Protein AF-T1GEB6-F1 (afdb_monomer_lite)

Secondary structure (DSSP, 8-state):
--EEEEEE--SS---SHHHHHHTT-EEEE-BTT--TT-HHHHHH-HHHHHHHHHSPTTSEEES--HHHHHHHHHTT-TTEEEEEETTHHHHHHHHHTTSSS-SEEEEEEEETT--B------TT-HHHHHHHHHHHHHHHHHHHHHHHHHHHHHHS---

Organism: Megaselia scalaris (NCBI:txid36166)

Foldseek 3Di:
DKWWKKAFCPVDDQADLVSCQVLQAAEEAQFPPDDLPDPVNCVQQVLVNVSVVSHDPRSYDYNDDPVVLVVVVLVRDRSYIYTADPVVVVVLVVLQVPPPDRRMDIYPDISGGGPGPHPDPDPPCNPVVSVVVSVSVNVSSVVVVVVVVVVVVVPDPPD

Structure (mmCIF, N/CA/C/O backbone):
data_AF-T1GEB6-F1
#
_entry.id   AF-T1GEB6-F1
#
loop_
_atom_site.group_PDB
_atom_site.id
_atom_site.type_symbol
_atom_site.label_atom_id
_atom_site.label_alt_id
_atom_site.label_comp_id
_atom_site.label_asym_id
_atom_site.label_entity_id
_atom_site.label_seq_id
_atom_site.pdbx_PDB_ins_code
_atom_site.Cartn_x
_atom_site.Cartn_y
_atom_site.Cartn_z
_atom_site.occupancy
_atom_site.B_iso_or_equiv
_atom_site.auth_seq_id
_atom_site.auth_comp_id
_atom_site.auth_asym_id
_atom_site.auth_atom_id
_atom_site.pdbx_PDB_model_num
ATOM 1 N N . MET A 1 1 ? 7.967 -12.863 -6.860 1.00 59.41 1 MET A N 1
ATOM 2 C CA . MET A 1 1 ? 7.458 -12.086 -5.717 1.00 59.41 1 MET A CA 1
ATOM 3 C C . MET A 1 1 ? 6.609 -10.987 -6.306 1.00 59.41 1 MET A C 1
ATOM 5 O O . MET A 1 1 ? 7.117 -10.231 -7.129 1.00 59.41 1 MET A O 1
ATOM 9 N N . SER A 1 2 ? 5.323 -11.001 -5.992 1.00 68.12 2 SER A N 1
ATOM 10 C CA . SER A 1 2 ? 4.317 -10.153 -6.628 1.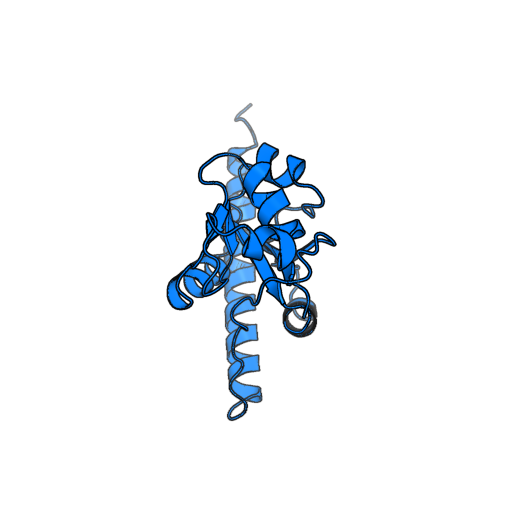00 68.12 2 SER A CA 1
ATOM 11 C C . SER A 1 2 ? 4.063 -8.925 -5.759 1.00 68.12 2 SER A C 1
ATOM 13 O O . SER A 1 2 ? 4.139 -9.005 -4.535 1.00 68.12 2 SER A O 1
ATOM 15 N N . SER A 1 3 ? 3.775 -7.778 -6.374 1.00 73.44 3 SER A N 1
ATOM 16 C CA . SER A 1 3 ? 3.487 -6.541 -5.640 1.00 73.44 3 SER A CA 1
ATOM 17 C C . SER A 1 3 ? 2.032 -6.126 -5.806 1.00 73.44 3 SER A C 1
ATOM 19 O O . SER A 1 3 ? 1.580 -5.895 -6.921 1.00 73.44 3 SER A O 1
ATOM 21 N N . TYR A 1 4 ? 1.316 -5.978 -4.699 1.00 77.56 4 TYR A N 1
ATOM 22 C CA . TYR A 1 4 ? -0.098 -5.632 -4.643 1.00 77.56 4 TYR A CA 1
ATOM 23 C C . TYR A 1 4 ? -0.306 -4.223 -4.101 1.00 77.56 4 TYR A C 1
ATOM 25 O O . TYR A 1 4 ? 0.420 -3.768 -3.215 1.00 77.56 4 TYR A O 1
ATOM 33 N N . LEU A 1 5 ? -1.319 -3.526 -4.607 1.00 82.75 5 LEU A N 1
ATOM 34 C CA . LEU A 1 5 ? -1.690 -2.215 -4.088 1.00 82.75 5 LEU A CA 1
ATOM 35 C C . LEU A 1 5 ? -2.352 -2.335 -2.711 1.00 82.75 5 LEU A C 1
ATOM 37 O O . LEU A 1 5 ? -3.382 -2.982 -2.551 1.00 82.75 5 LEU A O 1
ATOM 41 N N . SER A 1 6 ? -1.791 -1.632 -1.735 1.00 82.69 6 SER A N 1
ATOM 42 C CA . SER A 1 6 ? -2.369 -1.386 -0.421 1.00 82.69 6 SER A CA 1
ATOM 43 C C . SER A 1 6 ? -2.626 0.108 -0.229 1.00 82.69 6 SER A C 1
ATOM 45 O O . SER A 1 6 ? -1.850 0.950 -0.678 1.00 82.69 6 SER A O 1
ATOM 47 N N . SER A 1 7 ? -3.702 0.473 0.457 1.00 84.00 7 SER A N 1
ATOM 48 C CA . SER A 1 7 ? -3.997 1.866 0.811 1.00 84.00 7 SER A CA 1
ATOM 49 C C . SER A 1 7 ? -4.485 1.964 2.246 1.00 84.00 7 SER A C 1
ATOM 51 O O . SER A 1 7 ? -5.187 1.065 2.714 1.00 84.00 7 SER A O 1
ATOM 53 N N . ALA A 1 8 ? -4.162 3.063 2.932 1.00 82.31 8 ALA A N 1
ATOM 54 C CA . ALA A 1 8 ? -4.776 3.364 4.224 1.00 82.31 8 ALA A CA 1
ATOM 55 C C . ALA A 1 8 ? -6.295 3.498 4.038 1.00 82.31 8 ALA A C 1
ATOM 57 O O . ALA A 1 8 ? -6.717 4.156 3.092 1.00 82.31 8 ALA A O 1
ATOM 58 N N . ASN A 1 9 ? -7.083 2.851 4.898 1.00 75.00 9 ASN A N 1
ATOM 59 C CA . ASN A 1 9 ? -8.515 2.602 4.753 1.00 75.00 9 ASN A CA 1
ATOM 60 C C . ASN A 1 9 ? -9.257 3.854 4.247 1.00 75.00 9 ASN A C 1
ATOM 62 O O . ASN A 1 9 ? -9.252 4.910 4.874 1.00 75.00 9 ASN A O 1
ATOM 66 N N . ARG A 1 10 ? -9.867 3.729 3.064 1.00 75.31 10 ARG A N 1
ATOM 67 C CA . ARG A 1 10 ? -10.599 4.804 2.371 1.00 75.31 10 ARG A CA 1
ATOM 68 C C . ARG A 1 10 ? -12.115 4.586 2.399 1.00 75.31 10 ARG A C 1
ATOM 70 O O . ARG A 1 10 ? -12.845 5.291 1.714 1.00 75.31 10 ARG A O 1
ATOM 77 N N . GLY A 1 11 ? -12.584 3.573 3.129 1.00 74.19 11 GLY A N 1
ATOM 78 C CA . GLY A 1 11 ? -13.958 3.072 3.064 1.00 74.19 11 GLY A CA 1
ATOM 79 C C . GLY A 1 11 ? -14.239 2.158 1.864 1.00 74.19 11 GLY A C 1
ATOM 80 O O . GLY A 1 11 ? -15.322 1.589 1.787 1.00 74.19 11 GLY A O 1
ATOM 81 N N . ARG A 1 12 ? -13.278 1.982 0.944 1.00 80.44 12 ARG A N 1
ATOM 82 C CA . ARG A 1 12 ? -13.353 1.034 -0.179 1.00 80.44 12 ARG A CA 1
ATOM 83 C C . ARG A 1 12 ? -11.969 0.601 -0.668 1.00 80.44 12 ARG A C 1
ATOM 85 O O . ARG A 1 12 ? -10.968 1.243 -0.348 1.00 80.44 12 ARG A O 1
ATOM 92 N N . VAL A 1 13 ? -11.940 -0.450 -1.485 1.00 84.69 13 VAL A N 1
ATOM 93 C CA . VAL A 1 13 ? -10.749 -0.942 -2.195 1.00 84.69 13 VAL A CA 1
ATOM 94 C C . VAL A 1 13 ? -10.608 -0.218 -3.543 1.00 84.69 13 VAL A C 1
ATOM 96 O O . VAL A 1 13 ? -11.609 0.100 -4.186 1.00 84.69 13 VAL A O 1
ATOM 99 N N . LEU A 1 14 ? -9.370 0.076 -3.953 1.00 85.69 14 LEU A N 1
ATOM 100 C CA . LEU A 1 14 ? -9.050 0.624 -5.278 1.00 85.69 14 LEU A CA 1
ATOM 101 C C . LEU A 1 14 ? -8.700 -0.531 -6.212 1.00 85.69 14 LEU A C 1
ATOM 103 O O . LEU A 1 14 ? -7.665 -1.160 -6.019 1.00 85.69 14 LEU A O 1
ATOM 107 N N . GLU A 1 15 ? -9.525 -0.829 -7.206 1.00 83.69 15 GLU A N 1
ATOM 108 C CA . GLU A 1 15 ? -9.375 -2.039 -8.030 1.00 83.69 15 GLU A CA 1
ATOM 109 C C . GLU A 1 15 ? -8.822 -1.739 -9.424 1.00 83.69 15 GLU A C 1
ATOM 111 O O . GLU A 1 15 ? -8.270 -2.622 -10.079 1.00 83.69 15 GLU A O 1
ATOM 116 N N . THR A 1 16 ? -8.912 -0.482 -9.862 1.00 85.56 16 THR A N 1
ATOM 117 C CA . THR A 1 16 ? -8.581 -0.066 -11.229 1.00 85.56 16 THR A CA 1
ATOM 118 C C . THR A 1 16 ? -7.675 1.170 -11.275 1.00 85.56 16 THR A C 1
ATOM 120 O O . THR A 1 16 ? -7.562 1.932 -10.313 1.00 85.56 16 THR A O 1
ATOM 123 N N . ILE A 1 17 ? -7.016 1.397 -12.416 1.00 82.75 17 ILE A N 1
ATOM 124 C CA . ILE A 1 17 ? -6.269 2.644 -12.666 1.00 82.75 17 ILE A CA 1
ATOM 125 C C . ILE A 1 17 ? -7.210 3.854 -12.609 1.00 82.75 17 ILE A C 1
ATOM 127 O O . ILE A 1 17 ? -6.834 4.907 -12.092 1.00 82.75 17 ILE A O 1
ATOM 131 N N . ASP A 1 18 ? -8.452 3.698 -13.064 1.00 87.12 18 ASP A N 1
ATOM 132 C CA . ASP A 1 18 ? -9.453 4.760 -13.011 1.00 87.12 18 ASP A CA 1
ATOM 133 C C . ASP A 1 18 ? -9.842 5.123 -11.578 1.00 87.12 18 ASP A C 1
ATOM 135 O O . ASP A 1 18 ? -10.020 6.307 -11.283 1.00 87.12 18 ASP A O 1
ATOM 139 N N . ASP A 1 19 ? -9.876 4.155 -10.656 1.00 87.38 19 ASP A N 1
ATOM 140 C CA . ASP A 1 19 ? -10.034 4.441 -9.229 1.00 87.38 19 ASP A CA 1
ATOM 141 C C . ASP A 1 19 ? -8.914 5.347 -8.717 1.00 87.38 19 ASP A C 1
ATOM 143 O O . ASP A 1 19 ? -9.176 6.357 -8.063 1.00 87.38 19 ASP A O 1
ATOM 147 N N . ILE A 1 20 ? -7.665 5.024 -9.059 1.00 85.88 20 ILE A N 1
ATOM 148 C CA . ILE A 1 20 ? -6.484 5.797 -8.652 1.00 85.88 20 ILE A CA 1
ATOM 149 C C . ILE A 1 20 ? -6.542 7.217 -9.229 1.00 85.88 20 ILE A C 1
ATOM 151 O O . ILE A 1 20 ? -6.264 8.190 -8.520 1.00 85.88 20 ILE A O 1
ATOM 155 N N . ARG A 1 21 ? -6.933 7.363 -10.501 1.00 85.12 21 ARG A N 1
ATOM 156 C CA . ARG A 1 21 ? -7.083 8.663 -11.175 1.00 85.12 21 ARG A CA 1
ATOM 157 C C . ARG A 1 21 ? -8.190 9.502 -10.551 1.00 85.12 21 ARG A C 1
ATOM 159 O O . ARG A 1 21 ? -7.938 10.637 -10.147 1.00 85.12 21 ARG A O 1
ATOM 166 N N . LYS A 1 22 ? -9.396 8.942 -10.434 1.00 87.25 22 LYS A N 1
ATOM 167 C CA . LYS A 1 22 ? -10.577 9.621 -9.882 1.00 87.25 22 LYS A CA 1
ATOM 168 C C . LYS A 1 22 ? -10.327 10.100 -8.458 1.00 87.25 22 LYS A C 1
ATOM 170 O O . LYS A 1 22 ? -10.727 11.201 -8.089 1.00 87.25 22 LYS A O 1
ATOM 175 N N . GLU A 1 23 ? -9.636 9.285 -7.671 1.00 86.06 23 GLU A N 1
ATOM 176 C CA . GLU A 1 23 ? -9.347 9.586 -6.275 1.00 86.06 23 GLU A CA 1
ATOM 177 C C . GLU A 1 23 ? -8.061 10.377 -6.048 1.00 86.06 23 GLU A C 1
ATOM 179 O O . GLU A 1 23 ? -7.739 10.689 -4.898 1.00 86.06 23 GLU A O 1
ATOM 184 N N . LYS A 1 24 ? -7.352 10.732 -7.128 1.00 87.38 24 LYS A N 1
ATOM 185 C CA . LYS A 1 24 ? -6.095 11.491 -7.100 1.00 87.38 24 LYS A CA 1
ATOM 186 C C . LYS A 1 24 ? -5.058 10.858 -6.169 1.00 87.38 24 LYS A C 1
ATOM 188 O O . LYS A 1 24 ? -4.324 11.555 -5.470 1.00 87.38 24 LYS A O 1
ATOM 193 N N . VAL A 1 25 ? -5.019 9.528 -6.144 1.00 87.06 25 VAL A N 1
ATOM 194 C CA . VAL A 1 25 ? -4.084 8.774 -5.310 1.00 87.06 25 VAL A CA 1
ATOM 195 C C . VAL A 1 25 ? -2.708 8.794 -5.969 1.00 87.06 25 VAL A C 1
ATOM 197 O O . VAL A 1 25 ? -2.589 8.624 -7.185 1.00 87.06 25 VAL A O 1
ATOM 200 N N . VAL A 1 26 ? -1.670 9.019 -5.163 1.00 87.62 26 VAL A N 1
ATOM 201 C CA . VAL A 1 26 ? -0.269 8.959 -5.589 1.00 87.62 26 VAL A CA 1
ATOM 202 C C . VAL A 1 26 ? 0.302 7.601 -5.199 1.00 87.62 26 VAL A C 1
ATOM 204 O O . VAL A 1 26 ? 0.412 7.274 -4.017 1.00 87.62 26 VAL A O 1
ATOM 207 N N . LEU A 1 27 ? 0.675 6.800 -6.190 1.00 83.12 27 LEU A N 1
ATOM 208 C CA . LEU A 1 27 ? 1.289 5.497 -5.993 1.00 83.12 27 LEU A CA 1
ATOM 209 C C . LEU A 1 27 ? 2.771 5.635 -5.684 1.00 83.12 27 LEU A C 1
ATOM 211 O O . LEU A 1 27 ? 3.504 6.355 -6.361 1.00 83.12 27 LEU A O 1
ATOM 215 N N . TRP A 1 28 ? 3.215 4.933 -4.652 1.00 80.25 28 TRP A N 1
ATOM 216 C CA . TRP A 1 28 ? 4.607 4.900 -4.241 1.00 80.25 28 TRP A CA 1
ATOM 217 C C . TRP A 1 28 ? 5.196 3.531 -4.487 1.00 80.25 28 TRP A C 1
ATOM 219 O O . TRP A 1 28 ? 4.699 2.512 -4.002 1.00 80.25 28 TRP A O 1
ATOM 229 N N . VAL A 1 29 ? 6.285 3.540 -5.245 1.00 71.44 29 VAL A N 1
ATOM 230 C CA . VAL A 1 29 ? 6.899 2.348 -5.797 1.00 71.44 29 VAL A CA 1
ATOM 231 C C . VAL A 1 29 ? 8.390 2.402 -5.510 1.00 71.44 29 VAL A C 1
ATOM 233 O O . VAL A 1 29 ? 9.112 3.273 -5.991 1.00 71.44 29 VAL A O 1
ATOM 236 N N . SER A 1 30 ? 8.872 1.472 -4.692 1.00 64.88 30 SER A N 1
ATOM 237 C CA . SER A 1 30 ? 10.290 1.391 -4.333 1.00 64.88 30 SER A CA 1
ATOM 238 C C . SER A 1 30 ? 10.987 0.328 -5.180 1.00 64.88 30 SER A C 1
ATOM 240 O O . SER A 1 30 ? 11.420 -0.685 -4.647 1.00 64.88 30 SER A O 1
ATOM 242 N N . ILE A 1 31 ? 11.053 0.543 -6.500 1.00 61.28 31 ILE A N 1
ATOM 243 C CA . ILE A 1 31 ? 11.793 -0.328 -7.428 1.00 61.28 31 ILE A CA 1
ATOM 244 C C . ILE A 1 31 ? 13.157 0.298 -7.698 1.00 61.28 31 ILE A C 1
ATOM 246 O O . ILE A 1 31 ? 13.244 1.363 -8.308 1.00 61.28 31 ILE A O 1
ATOM 250 N N . MET A 1 32 ? 14.222 -0.351 -7.230 1.00 55.41 32 MET A N 1
ATOM 251 C CA . MET A 1 32 ? 15.593 0.054 -7.546 1.00 55.41 32 MET A CA 1
ATOM 252 C C . MET A 1 32 ? 15.936 -0.287 -8.999 1.00 55.41 32 MET A C 1
ATOM 254 O O . MET A 1 32 ? 15.608 -1.368 -9.476 1.00 55.41 32 MET A O 1
ATOM 258 N N . GLY A 1 33 ? 16.622 0.626 -9.692 1.00 54.06 33 GLY A N 1
ATOM 259 C CA . GLY A 1 33 ? 17.224 0.346 -11.000 1.00 54.06 33 GLY A CA 1
ATOM 260 C C . GLY A 1 33 ? 16.271 0.334 -12.198 1.00 54.06 33 GLY A C 1
ATOM 261 O O . GLY A 1 33 ? 16.713 0.009 -13.295 1.00 54.06 33 GLY A O 1
ATOM 262 N N . LEU A 1 34 ? 14.995 0.710 -12.037 1.00 60.69 34 LEU A N 1
ATOM 263 C CA . LEU A 1 34 ? 14.096 0.867 -13.184 1.00 60.69 34 LEU A CA 1
ATOM 264 C C . LEU A 1 34 ? 14.485 2.130 -13.965 1.00 60.69 34 LEU A C 1
ATOM 266 O O . LEU A 1 34 ? 14.161 3.244 -13.544 1.00 60.69 34 LEU A O 1
ATOM 270 N N . ASN A 1 35 ? 15.211 1.956 -15.071 1.00 62.00 35 ASN A N 1
ATOM 271 C CA . ASN A 1 35 ? 15.469 3.025 -16.027 1.00 62.00 35 ASN A CA 1
ATOM 272 C C . ASN A 1 35 ? 14.376 3.013 -17.104 1.00 62.00 35 ASN A C 1
ATOM 274 O O . ASN A 1 35 ? 14.270 2.079 -17.891 1.00 62.00 35 ASN A O 1
ATOM 278 N N . MET A 1 36 ? 13.533 4.043 -17.104 1.00 60.62 36 MET A N 1
ATOM 279 C CA . MET A 1 36 ? 12.271 4.074 -17.860 1.00 60.62 36 MET A CA 1
ATOM 280 C C . MET A 1 36 ? 12.447 4.255 -19.365 1.00 60.62 36 MET A C 1
ATOM 282 O O . MET A 1 36 ? 11.522 4.002 -20.129 1.00 60.62 36 MET A O 1
ATOM 286 N N . THR A 1 37 ? 13.614 4.733 -19.786 1.00 62.22 37 THR A N 1
ATOM 287 C CA . THR A 1 37 ? 13.959 4.888 -21.201 1.00 62.22 37 THR A CA 1
ATOM 288 C C . THR A 1 37 ? 14.488 3.594 -21.809 1.00 62.22 37 THR A C 1
ATOM 290 O O . THR A 1 37 ? 14.699 3.530 -23.019 1.00 62.22 37 THR A O 1
ATOM 293 N N . ASP A 1 38 ? 14.701 2.562 -20.991 1.00 66.50 38 ASP A N 1
ATOM 294 C CA . ASP A 1 38 ? 15.208 1.285 -21.447 1.00 66.50 38 ASP A CA 1
ATOM 295 C C . ASP A 1 38 ? 14.060 0.379 -21.909 1.00 66.50 38 ASP A C 1
ATOM 297 O O . ASP A 1 38 ? 13.167 0.004 -21.145 1.00 66.50 38 ASP A O 1
ATOM 301 N N . SER A 1 39 ? 14.116 -0.021 -23.177 1.00 72.12 39 SER A N 1
ATOM 302 C CA . SER A 1 39 ? 13.235 -1.029 -23.776 1.00 72.12 39 SER A CA 1
ATOM 303 C C . SER A 1 39 ? 13.196 -2.327 -22.955 1.00 72.12 39 SER A C 1
ATOM 305 O O . SER A 1 39 ? 12.174 -3.017 -22.925 1.00 72.12 39 SER A O 1
ATOM 307 N N . SER A 1 40 ? 14.288 -2.641 -22.247 1.00 68.94 40 SER A N 1
ATOM 308 C CA . SER A 1 40 ? 14.390 -3.795 -21.355 1.00 68.94 40 SER A CA 1
ATOM 309 C C . SER A 1 40 ? 13.414 -3.719 -20.174 1.00 68.94 40 SER A C 1
ATOM 311 O O . SER A 1 40 ? 12.894 -4.751 -19.753 1.00 68.94 40 SER A O 1
ATOM 313 N N . ALA A 1 41 ? 13.064 -2.520 -19.694 1.00 68.44 41 ALA A N 1
ATOM 314 C CA . ALA A 1 41 ? 12.118 -2.341 -18.595 1.00 68.44 41 ALA A CA 1
ATOM 315 C C . ALA A 1 41 ? 10.682 -2.694 -19.009 1.00 68.44 41 ALA A C 1
ATOM 317 O O . ALA A 1 41 ? 9.935 -3.260 -18.212 1.00 68.44 41 ALA A O 1
ATOM 318 N N . LYS A 1 42 ? 10.297 -2.425 -20.266 1.00 74.69 42 LYS A N 1
ATOM 319 C CA . LYS A 1 42 ? 8.981 -2.814 -20.805 1.00 74.69 42 LYS A CA 1
ATOM 320 C C . LYS A 1 42 ? 8.853 -4.329 -20.959 1.00 74.69 42 LYS A C 1
ATOM 322 O O . LYS A 1 42 ? 7.768 -4.864 -20.759 1.00 74.69 42 LYS A O 1
ATOM 327 N N . LEU A 1 43 ? 9.960 -5.012 -21.254 1.00 71.06 43 LEU A N 1
ATOM 328 C CA . LEU A 1 43 ? 10.024 -6.475 -21.307 1.00 71.06 43 LEU A CA 1
ATOM 329 C C . LEU A 1 43 ? 10.039 -7.104 -19.910 1.00 71.06 43 LEU A C 1
ATOM 331 O O . LEU A 1 43 ? 9.320 -8.068 -19.666 1.00 71.06 43 LEU A O 1
ATOM 335 N N . ALA A 1 44 ? 10.837 -6.555 -18.995 1.00 68.56 44 ALA A N 1
ATOM 336 C CA . ALA A 1 44 ? 11.022 -7.105 -17.658 1.00 68.56 44 ALA A CA 1
ATOM 337 C C . ALA A 1 44 ? 9.885 -6.753 -16.688 1.00 68.56 44 ALA A C 1
ATOM 339 O O . ALA A 1 44 ? 9.673 -7.478 -15.728 1.00 68.56 44 ALA A O 1
ATOM 340 N N . PHE A 1 45 ? 9.166 -5.645 -16.905 1.00 71.50 45 PHE A N 1
ATOM 341 C CA . PHE A 1 45 ? 8.147 -5.138 -15.977 1.00 71.50 45 PHE A CA 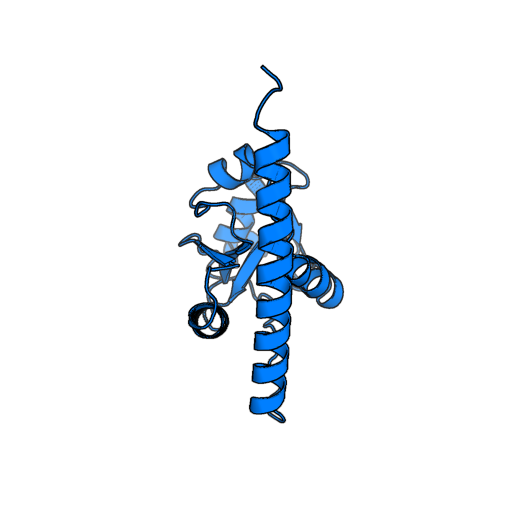1
ATOM 342 C C . PHE A 1 45 ? 6.927 -4.530 -16.701 1.00 71.50 45 PHE A C 1
ATOM 344 O O . PHE A 1 45 ? 6.518 -3.402 -16.396 1.00 71.50 45 PHE A O 1
ATOM 351 N N . PRO A 1 46 ? 6.284 -5.258 -17.635 1.00 73.50 46 PRO A N 1
ATOM 352 C CA . PRO A 1 46 ? 5.271 -4.704 -18.541 1.00 73.50 46 PRO A CA 1
ATOM 353 C C . PRO A 1 46 ? 4.081 -4.069 -17.814 1.00 73.50 46 PRO A C 1
ATOM 355 O O . PRO A 1 46 ? 3.594 -3.018 -18.224 1.00 73.50 46 PRO A O 1
ATOM 358 N N . LYS A 1 47 ? 3.632 -4.659 -16.698 1.00 73.62 47 LYS A N 1
ATOM 359 C CA . LYS A 1 47 ? 2.516 -4.120 -15.903 1.00 73.62 47 LYS A CA 1
ATOM 360 C C . LYS A 1 47 ? 2.868 -2.809 -15.204 1.00 73.62 47 LYS A C 1
ATOM 362 O O . LYS A 1 47 ? 2.026 -1.925 -15.120 1.00 73.62 47 LYS A O 1
ATOM 367 N N . ILE A 1 48 ? 4.099 -2.669 -14.716 1.00 72.56 48 ILE A N 1
ATOM 368 C CA . ILE A 1 48 ? 4.545 -1.429 -14.069 1.00 72.56 48 ILE A CA 1
ATOM 369 C C . ILE A 1 48 ? 4.608 -0.321 -15.108 1.00 72.56 48 ILE A C 1
ATOM 371 O O . ILE A 1 48 ? 4.025 0.734 -14.885 1.00 72.56 48 ILE A O 1
ATOM 375 N N . VAL A 1 49 ? 5.227 -0.595 -16.261 1.00 75.38 49 VAL A N 1
ATOM 376 C CA . VAL A 1 49 ? 5.296 0.349 -17.385 1.00 75.38 49 VAL A CA 1
ATOM 377 C C . VAL A 1 49 ? 3.896 0.751 -17.853 1.00 75.38 49 VAL A C 1
ATOM 379 O O . VAL A 1 49 ? 3.623 1.942 -17.961 1.00 75.38 49 VAL A O 1
ATOM 382 N N . TYR A 1 50 ? 2.979 -0.209 -18.013 1.00 79.81 50 TYR A N 1
ATOM 383 C CA . TYR A 1 50 ? 1.576 0.065 -18.334 1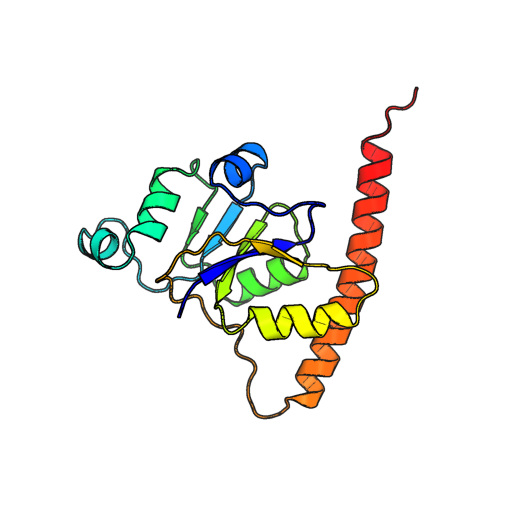.00 79.81 50 TYR A CA 1
ATOM 384 C C . TYR A 1 50 ? 0.922 1.016 -17.322 1.00 79.81 50 TYR A C 1
ATOM 386 O O . TYR A 1 50 ? 0.277 1.986 -17.713 1.00 79.81 50 TYR A O 1
ATOM 394 N N . PHE A 1 51 ? 1.122 0.794 -16.020 1.00 76.50 51 PHE A N 1
ATOM 395 C CA . PHE A 1 51 ? 0.617 1.704 -14.991 1.00 76.50 51 PHE A CA 1
ATOM 396 C C . PHE A 1 51 ? 1.187 3.112 -15.130 1.00 76.50 51 PHE A C 1
ATOM 398 O O . PHE A 1 51 ? 0.449 4.081 -14.987 1.00 76.50 51 PHE A O 1
ATOM 405 N N . MET A 1 52 ? 2.477 3.243 -15.437 1.00 74.62 52 MET A N 1
ATOM 406 C CA . MET A 1 52 ? 3.090 4.561 -15.606 1.00 74.62 52 MET A CA 1
ATOM 407 C C . MET A 1 52 ? 2.528 5.310 -16.810 1.00 74.62 52 MET A C 1
ATOM 409 O O . MET A 1 52 ? 2.244 6.497 -16.701 1.00 74.62 52 MET A O 1
ATOM 413 N N . GLU A 1 53 ? 2.362 4.614 -17.937 1.00 82.44 53 GLU A N 1
ATOM 414 C CA . GLU A 1 53 ? 1.837 5.184 -19.183 1.00 82.44 53 GLU A CA 1
ATOM 415 C C . GLU A 1 53 ? 0.374 5.649 -19.034 1.00 82.44 53 GLU A C 1
ATOM 417 O O . GLU A 1 53 ? -0.060 6.544 -19.754 1.00 82.44 53 GLU A O 1
ATOM 422 N N . ASN A 1 54 ? -0.384 5.074 -18.091 1.00 85.31 54 ASN A N 1
ATOM 423 C CA . ASN A 1 54 ? -1.823 5.321 -17.929 1.00 85.31 54 ASN A CA 1
ATOM 424 C C . ASN A 1 54 ? -2.196 6.173 -16.700 1.00 85.31 54 ASN A C 1
ATOM 426 O O . ASN A 1 54 ? -3.364 6.537 -16.532 1.00 85.31 54 ASN A O 1
ATOM 430 N N . LEU A 1 55 ? -1.237 6.507 -15.835 1.00 84.25 55 LEU A N 1
ATOM 431 C CA . LEU A 1 55 ? -1.443 7.408 -14.700 1.00 84.25 55 LEU A CA 1
ATOM 432 C C . LEU A 1 55 ? -1.146 8.859 -15.084 1.00 84.25 55 LEU A C 1
ATOM 434 O O . LEU A 1 55 ? -0.296 9.141 -15.925 1.00 84.25 55 LEU A O 1
ATOM 438 N N . SER A 1 56 ? -1.829 9.808 -14.437 1.00 84.69 56 SER A N 1
ATOM 439 C CA . SER A 1 56 ? -1.542 11.228 -14.668 1.00 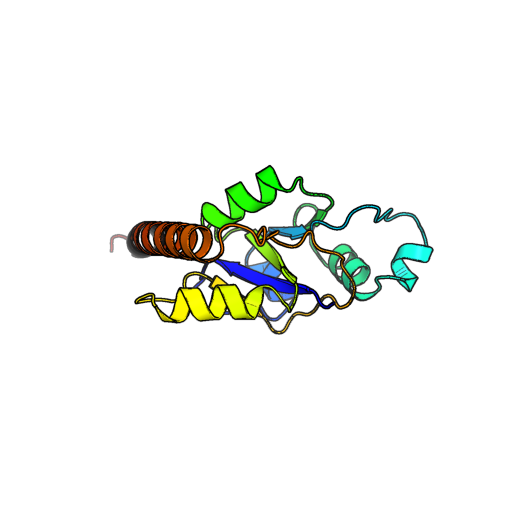84.69 56 SER A CA 1
ATOM 440 C C . SER A 1 56 ? -0.131 11.580 -14.168 1.00 84.69 56 SER A C 1
ATOM 442 O O . SER A 1 56 ? 0.323 11.000 -13.171 1.00 84.69 56 SER A O 1
ATOM 444 N N . PRO A 1 57 ? 0.554 12.566 -14.782 1.00 81.69 57 PRO A N 1
ATOM 445 C CA . PRO A 1 57 ? 1.843 13.046 -14.293 1.00 81.69 57 PRO A CA 1
ATOM 446 C C . PRO A 1 57 ? 1.797 13.369 -12.791 1.00 81.69 57 PRO A C 1
ATOM 448 O O . PRO A 1 57 ? 0.881 14.042 -12.319 1.00 81.69 57 PRO A O 1
ATOM 451 N N . GLY A 1 58 ? 2.769 12.860 -12.031 1.00 80.56 58 GLY A N 1
ATOM 452 C CA . GLY A 1 58 ? 2.854 13.055 -10.577 1.00 80.56 58 GLY A CA 1
ATOM 453 C C . GLY A 1 58 ? 2.021 12.089 -9.721 1.00 80.56 58 GLY A C 1
ATOM 454 O O . GLY A 1 58 ? 2.132 12.132 -8.499 1.00 80.56 58 GLY A O 1
ATOM 455 N N . GLN A 1 59 ? 1.233 11.184 -10.316 1.00 83.81 59 GLN A N 1
ATOM 456 C CA . GLN A 1 59 ? 0.525 10.128 -9.572 1.00 83.81 59 GLN A CA 1
ATOM 457 C C . GLN A 1 59 ? 1.372 8.878 -9.316 1.00 83.81 59 GLN A C 1
ATOM 459 O O . GLN A 1 59 ? 0.892 7.937 -8.690 1.00 83.81 59 GLN A O 1
ATOM 464 N N . LEU A 1 60 ? 2.620 8.853 -9.774 1.00 81.75 60 LEU A N 1
ATOM 465 C CA . LEU A 1 60 ? 3.530 7.741 -9.566 1.00 81.75 60 LEU A CA 1
ATOM 466 C C . LEU A 1 60 ? 4.900 8.259 -9.140 1.00 81.75 60 LEU A C 1
ATOM 468 O O . LEU A 1 60 ? 5.580 8.937 -9.906 1.00 81.75 60 LEU A O 1
ATOM 472 N N . ASN A 1 61 ? 5.313 7.882 -7.935 1.00 79.88 61 ASN A N 1
ATOM 473 C CA . ASN A 1 61 ? 6.654 8.125 -7.431 1.00 79.88 61 ASN A CA 1
ATOM 474 C C . ASN A 1 61 ? 7.428 6.811 -7.418 1.00 79.88 61 ASN A C 1
ATOM 476 O O . ASN A 1 61 ? 7.090 5.884 -6.677 1.00 79.88 61 ASN A O 1
ATOM 480 N N . VAL A 1 62 ? 8.480 6.755 -8.226 1.00 75.12 62 VAL A N 1
ATOM 481 C CA . VAL A 1 62 ? 9.409 5.625 -8.296 1.00 75.12 62 VAL A CA 1
ATOM 482 C C . VAL A 1 62 ? 10.664 5.910 -7.477 1.00 75.12 62 VAL A C 1
ATOM 484 O O . VAL A 1 62 ? 10.975 7.065 -7.193 1.00 75.12 62 VAL A O 1
ATOM 487 N N . GLN A 1 63 ? 11.383 4.856 -7.084 1.00 71.50 63 GLN A N 1
ATOM 488 C CA . GLN A 1 63 ? 12.648 4.948 -6.339 1.00 71.50 63 GLN A CA 1
ATOM 489 C C . GLN A 1 63 ? 12.537 5.717 -5.010 1.00 71.50 63 GLN A C 1
ATOM 491 O O . GLN A 1 63 ? 13.504 6.305 -4.528 1.00 71.50 63 GLN A O 1
ATOM 496 N N . VAL A 1 64 ? 11.356 5.699 -4.385 1.00 74.31 64 VAL A N 1
ATOM 497 C CA . VAL A 1 64 ? 11.144 6.377 -3.103 1.00 74.31 64 VAL A CA 1
ATOM 498 C C . VAL A 1 64 ? 12.094 5.795 -2.044 1.00 74.31 64 VAL A C 1
ATOM 500 O O . VAL A 1 64 ? 12.063 4.577 -1.812 1.00 74.31 64 VAL A O 1
ATOM 503 N N . PRO A 1 65 ? 12.888 6.636 -1.346 1.00 74.75 65 PRO A N 1
ATOM 504 C CA . PRO A 1 65 ? 13.729 6.183 -0.248 1.00 74.75 65 PRO A CA 1
ATOM 505 C C . PRO A 1 65 ? 12.908 5.505 0.851 1.00 74.75 65 PRO A C 1
ATOM 507 O O . PRO A 1 65 ? 11.870 6.017 1.282 1.00 74.75 65 PRO A O 1
ATOM 510 N N . ARG A 1 66 ? 13.413 4.381 1.371 1.00 69.75 66 ARG A N 1
ATOM 511 C CA . ARG A 1 66 ? 12.727 3.545 2.375 1.00 69.75 66 ARG A CA 1
ATOM 512 C C . ARG A 1 66 ? 12.217 4.335 3.584 1.00 69.75 66 ARG A C 1
ATOM 514 O O . ARG A 1 66 ? 11.092 4.135 4.028 1.00 69.75 66 ARG A O 1
ATOM 521 N N . GLN A 1 67 ? 13.033 5.244 4.114 1.00 72.19 67 GLN A N 1
ATOM 522 C CA . GLN A 1 67 ? 12.665 6.055 5.280 1.00 72.19 67 GLN A CA 1
ATOM 523 C C . GLN A 1 67 ? 11.441 6.934 4.997 1.00 72.19 67 GLN A C 1
ATOM 525 O O . GLN A 1 67 ? 10.555 7.068 5.841 1.00 72.19 67 GLN A O 1
ATOM 530 N N . TYR A 1 68 ? 11.366 7.495 3.789 1.00 77.25 68 TYR A N 1
ATOM 531 C CA . TYR A 1 68 ? 10.252 8.334 3.371 1.00 77.25 68 TYR A CA 1
ATOM 532 C C . TYR A 1 68 ? 8.993 7.491 3.148 1.00 77.25 68 TYR A C 1
ATOM 534 O O . TYR A 1 68 ? 7.921 7.867 3.628 1.00 77.25 68 TYR A O 1
ATOM 542 N N . PHE A 1 69 ? 9.138 6.322 2.506 1.00 73.69 69 PHE A N 1
ATOM 543 C CA . PHE A 1 69 ? 8.061 5.342 2.313 1.00 73.69 69 PHE A CA 1
ATOM 544 C C . PHE A 1 69 ? 7.406 4.958 3.641 1.00 73.69 69 PHE A C 1
ATOM 546 O O . PHE A 1 69 ? 6.206 5.166 3.823 1.00 73.69 69 PHE A O 1
ATOM 553 N N . ASN A 1 70 ? 8.213 4.513 4.607 1.00 71.19 70 ASN A N 1
ATOM 554 C CA . ASN A 1 70 ? 7.735 4.125 5.931 1.00 71.19 70 ASN A CA 1
ATOM 555 C C . ASN A 1 70 ? 7.060 5.295 6.656 1.00 71.19 70 ASN A C 1
ATOM 557 O O . ASN A 1 70 ? 5.971 5.139 7.202 1.00 71.19 70 ASN A O 1
ATOM 561 N N . LYS A 1 71 ? 7.661 6.493 6.616 1.00 76.06 71 LYS A N 1
ATOM 562 C CA . LYS A 1 71 ? 7.092 7.687 7.256 1.00 76.06 71 LYS A CA 1
ATOM 563 C C . LYS A 1 71 ? 5.696 8.013 6.724 1.00 76.06 71 LYS A C 1
ATOM 565 O O . LYS A 1 71 ? 4.813 8.351 7.508 1.00 76.06 71 LYS A O 1
ATOM 570 N N . LYS A 1 72 ? 5.475 7.928 5.407 1.00 75.75 72 LYS A N 1
ATOM 571 C CA . LYS A 1 72 ? 4.140 8.170 4.842 1.00 75.75 72 LYS A CA 1
ATOM 572 C C . LYS A 1 72 ? 3.172 7.038 5.142 1.00 75.75 72 LYS A C 1
ATOM 574 O O . LYS A 1 72 ? 2.043 7.347 5.515 1.00 75.75 72 LYS A O 1
ATOM 579 N N . LEU A 1 73 ? 3.601 5.783 5.025 1.00 72.19 73 LEU A N 1
ATOM 580 C CA . LEU A 1 73 ? 2.768 4.622 5.335 1.00 72.19 73 LEU A CA 1
ATOM 581 C C . LEU A 1 73 ? 2.211 4.712 6.763 1.00 72.19 73 LEU A C 1
ATOM 583 O O . LEU A 1 73 ? 1.001 4.638 6.961 1.00 72.19 73 LEU A O 1
ATOM 587 N N . PHE A 1 74 ? 3.072 4.993 7.744 1.00 72.38 74 PHE A N 1
ATOM 588 C CA . PHE A 1 74 ? 2.664 5.138 9.144 1.00 72.38 74 PHE A CA 1
ATOM 589 C C . PHE A 1 74 ? 1.878 6.422 9.437 1.00 72.38 74 PHE A C 1
ATOM 591 O O . PHE A 1 74 ? 1.140 6.471 10.413 1.00 72.38 74 PHE A O 1
ATOM 598 N N . SER A 1 75 ? 1.962 7.447 8.580 1.00 74.31 75 SER A N 1
ATOM 599 C CA . SER A 1 75 ? 1.099 8.634 8.691 1.00 74.31 75 SER A CA 1
ATOM 600 C C . SER A 1 75 ? -0.361 8.380 8.292 1.00 74.31 75 SER A C 1
ATOM 602 O O . SER A 1 75 ? -1.193 9.287 8.421 1.00 74.31 75 SER A O 1
ATOM 604 N N . LEU A 1 76 ? -0.672 7.176 7.784 1.00 74.81 76 LEU A N 1
ATOM 605 C CA . LEU A 1 76 ? -1.987 6.792 7.268 1.00 74.81 76 LEU A CA 1
ATOM 606 C C . LEU A 1 76 ? -2.561 7.853 6.339 1.00 74.81 76 LEU A C 1
ATOM 608 O O . LEU A 1 76 ? -3.687 8.336 6.506 1.00 74.81 76 LEU A O 1
ATOM 612 N N . ASN A 1 77 ? -1.724 8.324 5.426 1.00 77.31 77 ASN A N 1
ATOM 613 C CA . ASN A 1 77 ? -2.152 9.326 4.487 1.00 77.31 77 ASN A CA 1
ATOM 614 C C . ASN A 1 77 ? -2.881 8.617 3.350 1.00 77.31 77 ASN A C 1
ATOM 616 O O . ASN A 1 77 ? -2.288 7.918 2.534 1.00 77.31 77 ASN A O 1
ATOM 620 N N . ASN A 1 78 ? -4.192 8.799 3.342 1.00 80.50 78 ASN A N 1
ATOM 621 C CA . ASN A 1 78 ? -5.098 8.213 2.378 1.00 80.50 78 ASN A CA 1
ATOM 622 C C . ASN A 1 78 ? -4.777 8.668 0.949 1.00 80.50 78 ASN A C 1
ATOM 624 O O . ASN A 1 78 ? -4.975 7.875 0.039 1.00 80.50 78 ASN A O 1
ATOM 628 N N . SER A 1 79 ? -4.204 9.852 0.718 1.00 84.75 79 SER A N 1
ATOM 629 C CA . SER A 1 79 ? -3.802 10.311 -0.623 1.00 84.75 79 SER A CA 1
ATOM 630 C C . SER A 1 79 ? -2.732 9.445 -1.303 1.00 84.75 79 SER A C 1
ATOM 632 O O . SER A 1 79 ? -2.401 9.709 -2.457 1.00 84.75 79 SER A O 1
ATOM 634 N N . TYR A 1 80 ? -2.190 8.427 -0.626 1.00 85.31 80 TYR A N 1
ATOM 635 C CA . TYR A 1 80 ? -1.165 7.544 -1.170 1.00 85.31 80 TYR A CA 1
ATOM 636 C C . TYR A 1 80 ? -1.616 6.086 -1.253 1.00 85.31 80 TYR A C 1
ATOM 638 O O . TYR A 1 80 ? -2.303 5.561 -0.374 1.00 85.31 80 TYR A O 1
ATOM 646 N N . GLY A 1 81 ? -1.173 5.436 -2.326 1.00 84.50 81 GLY A N 1
ATOM 647 C CA . GLY A 1 81 ? -1.220 3.994 -2.512 1.00 84.50 81 GLY A CA 1
ATOM 648 C C . GLY A 1 81 ? 0.187 3.423 -2.394 1.00 84.50 81 GLY A C 1
ATOM 649 O O . GLY A 1 81 ? 1.140 3.967 -2.951 1.00 84.50 81 GLY A O 1
ATOM 650 N N . TYR A 1 82 ? 0.322 2.330 -1.663 1.00 82.38 82 TYR A N 1
ATOM 651 C CA . TYR A 1 82 ? 1.584 1.669 -1.381 1.00 82.38 82 TYR A CA 1
ATOM 652 C C . TYR A 1 82 ? 1.559 0.319 -2.057 1.00 82.38 82 TYR A C 1
ATOM 654 O O . TYR A 1 82 ? 0.753 -0.540 -1.710 1.00 82.38 82 TYR A O 1
ATOM 662 N N . LEU A 1 83 ? 2.439 0.113 -3.021 1.00 78.12 83 LEU A N 1
ATOM 663 C CA . LEU A 1 83 ? 2.630 -1.231 -3.525 1.00 78.12 83 LEU A CA 1
ATOM 664 C C . LEU A 1 83 ? 3.430 -2.022 -2.482 1.00 78.12 83 LEU A C 1
ATOM 666 O O . LEU A 1 83 ? 4.478 -1.561 -2.032 1.00 78.12 83 LEU A O 1
ATOM 670 N N . ILE A 1 84 ? 2.919 -3.177 -2.068 1.00 74.31 84 ILE A N 1
ATOM 671 C CA . ILE A 1 84 ? 3.543 -4.062 -1.083 1.00 74.31 84 ILE A CA 1
ATOM 672 C C . ILE A 1 84 ? 3.706 -5.464 -1.660 1.00 74.31 84 ILE A C 1
ATOM 674 O O . ILE A 1 84 ? 2.902 -5.924 -2.458 1.00 74.31 84 ILE A O 1
ATOM 678 N N . ASN A 1 85 ? 4.746 -6.155 -1.223 1.00 74.38 85 ASN A N 1
ATOM 679 C CA . ASN A 1 85 ? 5.022 -7.544 -1.574 1.00 74.38 85 ASN A CA 1
ATOM 680 C C . ASN A 1 85 ? 3.959 -8.506 -0.985 1.00 74.38 85 ASN A C 1
ATOM 682 O O . ASN A 1 85 ? 3.477 -8.293 0.131 1.00 74.38 85 ASN A O 1
ATOM 686 N N . ASP A 1 86 ? 3.646 -9.581 -1.714 1.00 74.06 86 ASP A N 1
ATOM 687 C CA . ASP A 1 86 ? 2.757 -10.681 -1.324 1.00 74.06 86 ASP A CA 1
ATOM 688 C C . ASP A 1 86 ? 3.093 -11.352 0.019 1.00 74.06 86 ASP A C 1
ATOM 690 O O . ASP A 1 86 ? 2.192 -11.776 0.736 1.00 74.06 86 ASP A O 1
ATOM 694 N N . LEU A 1 87 ? 4.359 -11.365 0.427 1.00 72.94 87 LEU A N 1
ATOM 695 C CA . LEU A 1 87 ? 4.824 -11.858 1.726 1.00 72.94 87 LEU A CA 1
ATOM 696 C C . LEU A 1 87 ? 4.523 -10.902 2.892 1.00 72.94 87 LEU A C 1
ATOM 698 O O . LEU A 1 87 ? 4.499 -11.328 4.044 1.00 72.94 87 LEU A O 1
ATOM 702 N N . ILE A 1 88 ? 4.302 -9.611 2.625 1.00 74.50 88 ILE A N 1
ATOM 703 C CA . ILE A 1 88 ? 4.084 -8.593 3.669 1.00 74.50 88 ILE A CA 1
ATOM 704 C C . ILE A 1 88 ? 2.613 -8.530 4.069 1.00 74.50 88 ILE A C 1
ATOM 706 O O . ILE A 1 88 ? 2.289 -8.320 5.239 1.00 74.50 88 ILE A O 1
ATOM 710 N N . TRP A 1 89 ? 1.706 -8.694 3.104 1.00 80.38 89 TRP A N 1
ATOM 711 C CA . TRP A 1 89 ? 0.281 -8.574 3.383 1.00 80.38 89 TRP A CA 1
ATOM 712 C C . TRP A 1 89 ? -0.232 -9.559 4.443 1.00 80.38 89 TRP A C 1
ATOM 714 O O . TRP A 1 89 ? -0.970 -9.098 5.310 1.00 80.38 89 TRP A O 1
ATOM 724 N N . PRO A 1 90 ? 0.150 -10.853 4.462 1.00 81.12 90 PRO A N 1
ATOM 725 C CA . PRO A 1 90 ? -0.267 -11.774 5.517 1.00 81.12 90 PRO A CA 1
ATOM 726 C C . PRO A 1 90 ? 0.041 -11.242 6.916 1.00 81.12 90 PRO A C 1
ATOM 728 O O . PRO A 1 90 ? -0.815 -11.301 7.795 1.00 81.12 90 PRO A O 1
ATOM 731 N N . TYR A 1 91 ? 1.220 -10.641 7.093 1.00 77.56 91 TYR A N 1
ATOM 732 C CA . TYR A 1 91 ? 1.616 -10.027 8.352 1.00 77.56 91 TYR A CA 1
ATOM 733 C C . TYR A 1 91 ? 0.737 -8.817 8.699 1.00 77.56 91 TYR A C 1
ATOM 735 O O . TYR A 1 91 ? 0.092 -8.793 9.743 1.00 77.56 91 TYR A O 1
ATOM 743 N N . ILE A 1 92 ? 0.619 -7.853 7.779 1.00 78.25 92 ILE A N 1
ATOM 744 C CA . ILE A 1 92 ? -0.237 -6.665 7.946 1.00 78.25 92 ILE A CA 1
ATOM 745 C C . ILE A 1 92 ? -1.702 -7.060 8.209 1.00 78.25 92 ILE A C 1
ATOM 747 O O . ILE A 1 92 ? -2.396 -6.417 8.995 1.00 78.25 92 ILE A O 1
ATOM 751 N N . SER A 1 93 ? -2.193 -8.104 7.547 1.00 83.75 93 SER A N 1
ATOM 752 C CA . SER A 1 93 ? -3.553 -8.616 7.700 1.00 83.75 93 SER A CA 1
ATOM 753 C C . SER A 1 93 ? -3.758 -9.254 9.072 1.00 83.75 93 SER A C 1
ATOM 755 O O . SER A 1 93 ? -4.772 -8.981 9.713 1.00 83.75 93 SER A O 1
ATOM 757 N N . LEU A 1 94 ? -2.804 -10.069 9.535 1.00 83.69 94 LEU A N 1
ATOM 758 C CA . LEU A 1 94 ? -2.836 -10.684 10.861 1.00 83.69 94 LEU A CA 1
ATOM 759 C C . LEU A 1 94 ? -2.800 -9.623 11.962 1.00 83.69 94 LEU A C 1
ATOM 761 O O . LEU A 1 94 ? -3.618 -9.642 12.873 1.00 83.69 94 LEU A O 1
ATOM 765 N N . SER A 1 95 ? -1.901 -8.647 11.872 1.00 80.81 95 SER A N 1
ATOM 766 C CA . SER A 1 95 ? -1.826 -7.606 12.895 1.00 80.81 95 SER A CA 1
ATOM 767 C C . SER A 1 95 ? -3.100 -6.759 12.961 1.00 80.81 95 SER A C 1
ATOM 769 O O . SER A 1 95 ? -3.546 -6.387 14.045 1.00 80.81 95 SER A O 1
ATOM 771 N N . GLN A 1 96 ? -3.732 -6.486 11.816 1.00 85.12 96 GLN A N 1
ATOM 772 C CA . GLN A 1 96 ? -4.984 -5.734 11.777 1.00 85.12 96 GLN A CA 1
ATOM 773 C C . GLN A 1 96 ? -6.217 -6.535 12.196 1.00 85.12 96 GLN A C 1
ATOM 775 O O . GLN A 1 96 ? -7.235 -5.923 12.509 1.00 85.12 96 GLN A O 1
ATOM 780 N N . SER A 1 97 ? -6.159 -7.872 12.235 1.00 85.38 97 SER A N 1
ATOM 781 C CA . SER A 1 97 ? -7.272 -8.676 12.760 1.00 85.38 97 SER A CA 1
ATOM 782 C C . SER A 1 97 ? -7.460 -8.499 14.267 1.00 85.38 97 SER A C 1
ATOM 784 O O . SER A 1 97 ? -8.503 -8.860 14.801 1.00 85.38 97 SER A O 1
ATOM 786 N N . LEU A 1 98 ? -6.451 -7.951 14.951 1.00 83.00 98 LEU A N 1
ATOM 787 C CA . LEU A 1 98 ? -6.489 -7.609 16.372 1.00 83.00 98 LEU A CA 1
ATOM 788 C C . LEU A 1 98 ? -6.979 -6.176 16.629 1.00 83.00 98 LEU A C 1
ATOM 790 O O . LEU A 1 98 ? -7.051 -5.759 17.787 1.00 83.00 98 LEU A O 1
ATOM 794 N N . LEU A 1 99 ? -7.276 -5.411 15.578 1.00 82.06 99 LEU A N 1
ATOM 795 C CA . LEU A 1 99 ? -7.820 -4.058 15.661 1.00 82.06 99 LEU A CA 1
ATOM 796 C C . LEU A 1 99 ? -9.346 -4.103 15.561 1.00 82.06 99 LEU A C 1
ATOM 798 O O . LEU A 1 99 ? -9.925 -5.017 14.978 1.00 82.06 99 LEU A O 1
ATOM 802 N N . THR A 1 100 ? -10.002 -3.085 16.104 1.00 84.75 100 THR A N 1
ATOM 803 C CA . THR A 1 100 ? -11.460 -2.907 16.004 1.00 84.75 100 THR A CA 1
ATOM 804 C C . THR A 1 100 ? -11.870 -2.640 14.557 1.00 84.75 100 THR A C 1
ATOM 806 O O . THR A 1 100 ? -12.931 -3.069 14.109 1.00 84.75 100 THR A O 1
ATOM 809 N N . LYS A 1 101 ? -11.007 -1.948 13.806 1.00 81.94 101 LYS A N 1
ATOM 810 C CA . LYS A 1 101 ? -11.177 -1.667 12.380 1.00 81.94 101 LYS A CA 1
ATOM 811 C C . LYS A 1 101 ? -9.889 -1.898 11.599 1.00 81.94 101 LYS A C 1
ATOM 813 O O . LYS A 1 101 ? -8.781 -1.654 12.075 1.00 81.94 101 LYS A O 1
ATOM 818 N N . LYS A 1 102 ? -10.048 -2.296 10.337 1.00 84.75 102 LYS A N 1
ATOM 819 C CA . LYS A 1 102 ? -8.933 -2.393 9.390 1.00 84.75 102 LYS A CA 1
ATOM 820 C C . LYS A 1 102 ? -8.436 -0.989 9.047 1.00 84.75 102 LYS A C 1
ATOM 822 O O . LYS A 1 102 ? -9.220 -0.110 8.699 1.00 84.75 102 LYS A O 1
ATOM 827 N N . VAL A 1 103 ? -7.133 -0.788 9.137 1.00 85.62 103 VAL A N 1
ATOM 828 C CA . VAL A 1 103 ? -6.416 0.464 8.866 1.00 85.62 103 VAL A CA 1
ATOM 829 C C . VAL A 1 103 ? -5.875 0.507 7.433 1.00 85.62 103 VAL A C 1
ATOM 831 O O . VAL A 1 103 ? -5.688 1.586 6.885 1.00 85.62 103 VAL A O 1
ATOM 834 N N . PHE A 1 104 ? -5.683 -0.643 6.795 1.00 86.00 104 PHE A N 1
ATOM 835 C CA . PHE A 1 104 ? -5.229 -0.813 5.423 1.00 86.00 104 PHE A CA 1
ATOM 836 C C . PHE A 1 104 ? -6.163 -1.750 4.665 1.00 86.00 104 PHE A C 1
ATOM 838 O O . PHE A 1 104 ? -6.755 -2.675 5.225 1.00 86.00 104 PHE A O 1
ATOM 845 N N . SER A 1 105 ? -6.276 -1.519 3.366 1.00 86.19 105 SER A N 1
ATOM 846 C CA . SER A 1 105 ? -7.021 -2.358 2.432 1.00 86.19 105 SER A CA 1
ATOM 847 C C . SER A 1 105 ? -6.090 -2.801 1.315 1.00 86.19 105 SER A C 1
ATOM 849 O O . SER A 1 105 ? -5.372 -1.965 0.768 1.00 86.19 105 SER A O 1
ATOM 851 N N . LEU A 1 106 ? -6.110 -4.094 0.993 1.00 86.75 106 LEU A N 1
ATOM 852 C CA . LEU A 1 106 ? -5.386 -4.657 -0.140 1.00 86.75 106 LEU A CA 1
ATOM 853 C C . LEU A 1 106 ? -6.316 -4.771 -1.343 1.00 86.75 106 LEU A C 1
ATOM 855 O O . LEU A 1 106 ? -7.457 -5.207 -1.211 1.00 86.75 106 LEU A O 1
ATOM 859 N N . SER A 1 107 ? -5.800 -4.404 -2.503 1.00 83.00 107 SER A N 1
ATOM 860 C CA . SER A 1 107 ? -6.422 -4.612 -3.799 1.00 83.00 107 SER A CA 1
ATOM 861 C C . SER A 1 107 ? -5.858 -5.844 -4.500 1.00 83.00 107 SER A C 1
ATOM 863 O O . SER A 1 107 ? -4.684 -6.175 -4.343 1.00 83.00 107 SER A O 1
ATOM 865 N N . ASN A 1 108 ? -6.668 -6.459 -5.363 1.00 76.56 108 ASN A N 1
ATOM 866 C CA . ASN A 1 108 ? -6.225 -7.501 -6.297 1.00 76.56 108 ASN A CA 1
ATOM 867 C C . ASN A 1 108 ? -5.347 -6.954 -7.437 1.00 76.56 108 ASN A C 1
ATOM 869 O O . ASN A 1 108 ? -4.857 -7.711 -8.274 1.00 76.56 108 ASN A O 1
ATOM 873 N N . MET A 1 109 ? -5.141 -5.639 -7.484 1.00 78.69 109 MET A N 1
ATOM 874 C CA . MET A 1 109 ? -4.243 -4.990 -8.422 1.00 78.69 109 MET A CA 1
ATOM 875 C C . MET A 1 109 ? -2.793 -5.408 -8.161 1.00 78.69 109 MET A C 1
ATOM 877 O O . MET A 1 109 ? -2.132 -4.892 -7.256 1.00 78.69 109 MET A O 1
ATOM 881 N N . CYS A 1 110 ? -2.317 -6.340 -8.986 1.00 74.12 110 CYS A N 1
ATOM 882 C CA . CYS A 1 110 ? -0.987 -6.921 -8.901 1.00 74.12 110 CYS A CA 1
ATOM 883 C C . CYS A 1 110 ? -0.065 -6.428 -10.024 1.00 74.12 110 CYS A C 1
ATOM 885 O O . CYS A 1 110 ? -0.302 -6.654 -11.216 1.00 74.12 110 CYS A O 1
ATOM 887 N N . LEU A 1 111 ? 1.038 -5.810 -9.624 1.00 69.31 111 LEU A N 1
ATOM 888 C CA . LEU A 1 111 ? 2.170 -5.436 -10.456 1.00 69.31 111 LEU A CA 1
ATOM 889 C C . LEU A 1 111 ? 3.246 -6.508 -10.279 1.00 69.31 111 LEU A C 1
ATOM 891 O O . LEU A 1 111 ? 4.166 -6.367 -9.478 1.00 69.31 111 LEU A O 1
ATOM 895 N N . ASP A 1 112 ? 3.071 -7.612 -11.007 1.00 59.53 112 ASP A N 1
ATOM 896 C CA . ASP A 1 112 ? 3.711 -8.923 -10.795 1.00 59.53 112 ASP A CA 1
ATOM 897 C C . ASP A 1 112 ? 5.240 -8.960 -10.644 1.00 59.53 112 ASP A C 1
ATOM 899 O O . ASP A 1 112 ? 5.767 -10.001 -10.260 1.00 59.53 112 ASP A O 1
ATOM 903 N N . GLN A 1 113 ? 5.983 -7.893 -10.956 1.00 49.56 113 GLN A N 1
ATOM 904 C CA . GLN A 1 113 ? 7.447 -7.972 -11.039 1.00 49.56 113 GLN A CA 1
ATOM 905 C C . GLN A 1 113 ? 8.205 -6.771 -10.450 1.00 49.56 113 GLN A C 1
ATOM 907 O O . GLN A 1 113 ? 9.400 -6.645 -10.650 1.00 49.56 113 GLN A O 1
ATOM 912 N N . GLY A 1 114 ? 7.591 -5.902 -9.647 1.00 45.72 114 GLY A N 1
ATOM 913 C CA . GLY A 1 114 ? 8.367 -4.882 -8.929 1.00 45.72 114 GLY A CA 1
ATOM 914 C C . GLY A 1 114 ? 9.071 -5.476 -7.713 1.00 45.72 114 GLY A C 1
ATOM 915 O O . GLY A 1 114 ? 8.389 -5.883 -6.775 1.00 45.72 114 GLY A O 1
ATOM 916 N N . PHE A 1 115 ? 10.409 -5.493 -7.672 1.00 44.78 115 PHE A N 1
ATOM 917 C CA . PHE A 1 115 ? 11.114 -5.634 -6.394 1.00 44.78 115 PHE A CA 1
ATOM 918 C C . PHE A 1 115 ? 10.833 -4.380 -5.584 1.00 44.78 115 PHE A C 1
ATOM 920 O O . PHE A 1 115 ? 11.453 -3.342 -5.788 1.00 44.78 115 PHE A O 1
ATOM 927 N N . ILE A 1 116 ? 9.853 -4.472 -4.699 1.00 49.34 116 ILE A N 1
ATOM 928 C CA . ILE A 1 116 ? 9.579 -3.436 -3.724 1.00 49.34 116 ILE A CA 1
ATOM 929 C C . ILE A 1 116 ? 10.336 -3.815 -2.481 1.00 49.34 116 ILE A C 1
ATOM 931 O O . ILE A 1 116 ? 10.189 -4.939 -1.996 1.00 49.34 116 ILE A O 1
ATOM 935 N N . ASN A 1 117 ? 11.154 -2.875 -2.005 1.00 40.47 117 ASN A N 1
ATOM 936 C CA . ASN A 1 117 ? 11.876 -2.989 -0.748 1.00 40.47 117 ASN A CA 1
ATOM 937 C C . ASN A 1 117 ? 10.977 -3.677 0.285 1.00 40.47 117 ASN A C 1
ATOM 939 O O . ASN A 1 117 ? 9.957 -3.090 0.670 1.00 40.47 117 ASN A O 1
ATOM 943 N N . PRO A 1 118 ? 11.294 -4.912 0.707 1.00 40.47 118 PRO A N 1
ATOM 944 C CA . PRO A 1 118 ? 10.519 -5.519 1.755 1.00 40.47 118 PRO A CA 1
ATOM 945 C C . PRO A 1 118 ? 10.612 -4.598 2.968 1.00 40.47 118 PRO A C 1
ATOM 947 O O . PRO A 1 118 ? 11.664 -4.009 3.257 1.00 40.47 118 PRO A O 1
ATOM 950 N N . ILE A 1 119 ? 9.505 -4.448 3.689 1.00 45.81 119 ILE A N 1
ATOM 951 C CA . ILE A 1 119 ? 9.607 -4.027 5.079 1.00 45.81 119 ILE A CA 1
ATOM 952 C C . ILE A 1 119 ? 10.443 -5.132 5.728 1.00 45.81 119 ILE A C 1
ATOM 954 O O . ILE A 1 119 ? 9.963 -6.237 5.944 1.00 45.81 119 ILE A O 1
ATOM 958 N N . PHE A 1 120 ? 11.748 -4.894 5.879 1.00 40.84 120 PHE A N 1
ATOM 959 C CA . PHE A 1 120 ? 12.639 -5.858 6.506 1.00 40.84 120 PHE A CA 1
ATOM 960 C C . PHE A 1 120 ? 12.264 -5.936 7.983 1.00 40.84 120 PHE A C 1
ATOM 962 O O . PHE A 1 120 ? 12.663 -5.067 8.763 1.00 40.84 120 PHE A O 1
ATOM 969 N N . PHE A 1 121 ? 11.512 -6.977 8.329 1.00 43.22 121 PHE A N 1
ATOM 970 C CA . PHE A 1 121 ? 11.394 -7.511 9.678 1.00 43.22 121 PHE A CA 1
ATOM 971 C C . PHE A 1 121 ? 12.727 -8.204 9.980 1.00 43.22 121 PHE A C 1
ATOM 973 O O . PHE A 1 121 ? 13.036 -9.255 9.418 1.00 43.22 121 PHE A O 1
ATOM 980 N N . MET A 1 122 ? 13.611 -7.565 10.750 1.00 39.91 122 MET A N 1
ATOM 981 C CA . MET A 1 122 ? 14.895 -8.187 11.086 1.00 39.91 122 MET A CA 1
ATOM 982 C C . MET A 1 122 ? 14.679 -9.270 12.150 1.00 39.91 122 MET A C 1
ATOM 984 O O . MET A 1 122 ? 14.239 -8.972 13.259 1.00 39.91 122 MET A O 1
ATOM 988 N N . PHE A 1 123 ? 15.068 -10.498 11.807 1.00 40.62 123 PHE A N 1
ATOM 989 C CA . PHE A 1 123 ? 14.846 -11.777 12.498 1.00 40.62 123 PHE A CA 1
ATOM 990 C C . PHE A 1 123 ? 15.375 -11.936 13.937 1.00 40.62 123 PHE A C 1
ATOM 992 O O . PHE A 1 123 ? 15.264 -13.024 14.492 1.00 40.62 123 PHE A O 1
ATOM 999 N N . ASN A 1 124 ? 15.890 -10.896 14.596 1.00 41.97 124 ASN A N 1
ATOM 1000 C CA . ASN A 1 124 ? 16.518 -11.063 15.915 1.00 41.97 124 ASN A CA 1
ATOM 1001 C C . ASN A 1 124 ? 15.661 -10.606 17.106 1.00 41.97 124 ASN A C 1
ATOM 1003 O O . ASN A 1 124 ? 16.049 -10.841 18.244 1.00 41.97 124 ASN A O 1
ATOM 1007 N N . PHE A 1 125 ? 14.480 -10.019 16.875 1.00 47.75 125 PHE A N 1
ATOM 1008 C CA . PHE A 1 125 ? 13.572 -9.581 17.949 1.00 47.75 125 PHE A CA 1
ATOM 1009 C C . PHE A 1 125 ? 12.093 -9.671 17.547 1.00 47.75 125 PHE A C 1
ATOM 1011 O O . PHE A 1 125 ? 11.331 -8.735 17.786 1.00 47.75 125 PHE A O 1
ATOM 1018 N N . VAL A 1 126 ? 11.693 -10.793 16.937 1.00 57.03 126 VAL A N 1
ATOM 1019 C CA . VAL A 1 126 ? 10.347 -11.016 16.367 1.00 57.03 126 VAL A CA 1
ATOM 1020 C C . VAL A 1 126 ? 9.232 -10.522 17.302 1.00 57.03 126 VAL A C 1
ATOM 1022 O O . VAL A 1 126 ? 8.441 -9.675 16.906 1.00 57.03 126 VAL A O 1
ATOM 1025 N N . LYS A 1 127 ? 9.264 -10.892 18.591 1.00 59.06 127 LYS A N 1
ATOM 1026 C CA . LYS A 1 127 ? 8.246 -10.459 19.567 1.00 59.06 127 LYS A CA 1
ATOM 1027 C C . LYS A 1 127 ? 8.222 -8.951 19.852 1.00 59.06 127 LYS A C 1
ATOM 1029 O O . LYS A 1 127 ? 7.149 -8.385 20.013 1.00 59.06 127 LYS A O 1
ATOM 1034 N N . MET A 1 128 ? 9.375 -8.285 19.956 1.00 57.50 128 MET A N 1
ATOM 1035 C CA . MET A 1 128 ? 9.403 -6.838 20.244 1.00 57.50 128 MET A CA 1
ATOM 1036 C C . MET A 1 128 ? 9.000 -6.012 19.021 1.00 57.50 128 MET A C 1
ATOM 1038 O O . MET A 1 128 ? 8.333 -4.994 19.183 1.00 57.50 128 MET A O 1
ATOM 1042 N N . GLN A 1 129 ? 9.349 -6.463 17.812 1.00 65.25 129 GLN A N 1
ATOM 1043 C CA . GLN A 1 129 ? 8.867 -5.847 16.572 1.00 65.25 129 GLN A CA 1
ATOM 1044 C C . GLN A 1 129 ? 7.354 -6.014 16.431 1.00 65.25 129 GLN A C 1
ATOM 1046 O O . GLN A 1 129 ? 6.668 -5.022 16.216 1.00 65.25 129 GLN A O 1
ATOM 1051 N N . GLU A 1 130 ? 6.824 -7.217 16.672 1.00 65.94 130 GLU A N 1
ATOM 1052 C CA . GLU A 1 130 ? 5.380 -7.477 16.671 1.00 65.94 130 GLU A CA 1
ATOM 1053 C C . GLU A 1 130 ? 4.631 -6.580 17.664 1.00 65.94 130 GLU A C 1
ATOM 1055 O O . GLU A 1 130 ? 3.637 -5.948 17.307 1.00 65.94 130 GLU A O 1
ATOM 1060 N N . ILE A 1 131 ? 5.131 -6.456 18.900 1.00 65.94 131 ILE A N 1
ATOM 1061 C CA . ILE A 1 131 ? 4.542 -5.575 19.920 1.00 65.94 131 ILE A CA 1
ATOM 1062 C C . ILE A 1 131 ? 4.595 -4.110 19.478 1.00 65.94 131 ILE A C 1
ATOM 1064 O O . ILE A 1 131 ? 3.594 -3.399 19.585 1.00 65.94 131 ILE A O 1
ATOM 1068 N N . GLN A 1 132 ? 5.740 -3.644 18.977 1.00 69.56 132 GLN A N 1
ATOM 1069 C CA . GLN A 1 132 ? 5.899 -2.267 18.515 1.00 69.56 132 GLN A CA 1
ATOM 1070 C C . GLN A 1 132 ? 4.991 -1.964 17.319 1.00 69.56 132 GLN A C 1
ATOM 1072 O O . GLN A 1 132 ? 4.440 -0.871 17.218 1.00 69.56 132 GLN A O 1
ATOM 1077 N N . GLU A 1 133 ? 4.801 -2.917 16.419 1.00 70.50 133 GLU A N 1
ATOM 1078 C CA . GLU A 1 133 ? 3.961 -2.756 15.240 1.00 70.50 133 GLU A CA 1
ATOM 1079 C C . GLU A 1 133 ? 2.480 -2.808 15.583 1.00 70.50 133 GLU A C 1
ATOM 1081 O O . GLU A 1 133 ? 1.728 -1.974 15.083 1.00 70.50 133 GLU A O 1
ATOM 1086 N N . LEU A 1 134 ? 2.062 -3.694 16.491 1.00 70.50 134 LEU A N 1
ATOM 1087 C CA . LEU A 1 134 ? 0.715 -3.672 17.063 1.00 70.50 134 LEU A CA 1
ATOM 1088 C C . LEU A 1 134 ? 0.441 -2.350 17.779 1.00 70.50 134 LEU A C 1
ATOM 1090 O O . LEU A 1 134 ? -0.621 -1.760 17.585 1.00 70.50 134 LEU A O 1
ATOM 1094 N N . PHE A 1 135 ? 1.403 -1.851 18.557 1.00 73.38 135 PHE A N 1
ATOM 1095 C CA . PHE A 1 135 ? 1.305 -0.540 19.190 1.00 73.38 135 PHE A CA 1
ATOM 1096 C C . PHE A 1 135 ? 1.164 0.572 18.144 1.00 73.38 135 PHE A C 1
ATOM 1098 O O . PHE A 1 135 ? 0.219 1.355 18.212 1.00 73.38 135 PHE A O 1
ATOM 1105 N N . ASN A 1 136 ? 2.033 0.603 17.130 1.00 76.94 136 ASN A N 1
ATOM 1106 C CA . ASN A 1 136 ? 1.959 1.573 16.038 1.00 76.94 136 ASN A CA 1
ATOM 1107 C C . ASN A 1 136 ? 0.616 1.492 15.301 1.00 76.94 136 ASN A C 1
ATOM 1109 O O . ASN A 1 136 ? 0.034 2.525 14.988 1.00 76.94 136 ASN A O 1
ATOM 1113 N N . MET A 1 137 ? 0.092 0.289 15.063 1.00 75.12 137 MET A N 1
ATOM 1114 C CA . MET A 1 137 ? -1.205 0.073 14.421 1.00 75.12 137 MET A CA 1
ATOM 1115 C C . MET A 1 137 ? -2.384 0.505 15.294 1.00 75.12 137 MET A C 1
ATOM 1117 O O . MET A 1 137 ? -3.344 1.056 14.768 1.00 75.12 137 MET A O 1
ATOM 1121 N N . ARG A 1 138 ? -2.311 0.328 16.616 1.00 77.88 138 ARG A N 1
ATOM 1122 C CA . ARG A 1 138 ? -3.314 0.835 17.568 1.00 77.88 138 ARG A CA 1
ATOM 1123 C C . ARG A 1 138 ? -3.293 2.358 17.676 1.00 77.88 138 ARG A C 1
ATOM 1125 O O . ARG A 1 138 ? -4.348 2.985 17.712 1.00 77.88 138 ARG A O 1
ATOM 1132 N N . VAL A 1 139 ? -2.107 2.965 17.700 1.00 77.62 139 VAL A N 1
ATOM 1133 C CA . VAL A 1 139 ? -1.954 4.427 17.617 1.00 77.62 139 VAL A CA 1
ATOM 1134 C C . VAL A 1 139 ? -2.548 4.931 16.301 1.00 77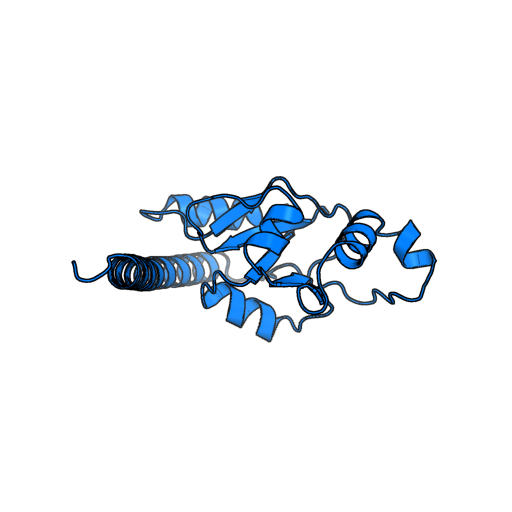.62 139 VAL A C 1
ATOM 1136 O O . VAL A 1 139 ? -3.340 5.870 16.291 1.00 77.62 139 VAL A O 1
ATOM 1139 N N . ALA A 1 140 ? -2.233 4.249 15.202 1.00 76.50 140 ALA A N 1
ATOM 1140 C CA . ALA A 1 140 ? -2.742 4.549 13.877 1.00 76.50 140 ALA A CA 1
ATOM 1141 C C . ALA A 1 140 ? -4.277 4.400 13.791 1.00 76.50 140 ALA A C 1
ATOM 1143 O O . ALA A 1 140 ? -4.932 5.278 13.240 1.00 76.50 140 ALA A O 1
ATOM 1144 N N . GLU A 1 141 ? -4.871 3.356 14.379 1.00 79.81 141 GLU A N 1
ATOM 1145 C CA . GLU A 1 141 ? -6.326 3.154 14.480 1.00 79.81 141 GLU A CA 1
ATOM 1146 C C . GLU A 1 141 ? -7.021 4.372 15.112 1.00 79.81 141 GLU A C 1
ATOM 1148 O O . GLU A 1 141 ? -7.963 4.906 14.520 1.00 79.81 141 GLU A O 1
ATOM 1153 N N . LYS A 1 142 ? -6.490 4.867 16.240 1.00 80.19 142 LYS A N 1
ATOM 1154 C CA . LYS A 1 142 ? -7.005 6.062 16.929 1.00 80.19 142 LYS A CA 1
ATOM 1155 C C . LYS A 1 142 ? -6.875 7.327 16.083 1.00 80.19 142 LYS A C 1
ATOM 1157 O O . LYS A 1 142 ? -7.856 8.036 15.886 1.00 80.19 142 LYS A O 1
ATOM 1162 N N . SER A 1 143 ? -5.700 7.584 15.506 1.00 75.50 143 SER A N 1
ATOM 1163 C CA . SER A 1 143 ? -5.521 8.728 14.598 1.00 75.50 143 SER A CA 1
ATOM 1164 C C . SER A 1 143 ? -6.415 8.628 13.358 1.00 75.50 143 SER A C 1
ATOM 1166 O O . SER A 1 143 ? -6.832 9.635 12.786 1.00 75.50 143 SER A O 1
ATOM 1168 N N . PHE A 1 144 ? -6.721 7.409 12.916 1.00 72.50 144 PHE A N 1
ATOM 1169 C CA . PHE A 1 144 ? -7.655 7.167 11.828 1.00 72.50 144 PHE A CA 1
ATOM 1170 C C . PHE A 1 144 ? -9.107 7.457 12.243 1.00 72.50 144 PHE A C 1
ATOM 1172 O O . PHE A 1 144 ? -9.870 7.947 11.415 1.00 72.50 144 PHE A O 1
ATOM 1179 N N . ASP A 1 145 ? -9.496 7.196 13.499 1.00 72.88 145 ASP A N 1
ATOM 1180 C CA . ASP A 1 145 ? -10.826 7.564 14.025 1.00 72.88 145 ASP A CA 1
ATOM 1181 C C . ASP A 1 145 ? -11.003 9.081 14.010 1.00 72.88 145 ASP A C 1
ATOM 1183 O O . ASP A 1 145 ? -11.989 9.592 13.484 1.00 72.88 145 ASP A O 1
ATOM 1187 N N . GLU A 1 146 ? -9.999 9.808 14.496 1.00 75.19 146 GLU A N 1
ATOM 1188 C CA . GLU A 1 146 ? -9.997 11.273 14.519 1.00 75.19 146 GLU A CA 1
ATOM 1189 C C . GLU A 1 146 ? -10.149 11.870 13.111 1.00 75.19 146 GLU A C 1
ATOM 1191 O O . GLU A 1 146 ? -10.957 12.777 12.900 1.00 75.19 146 GLU A O 1
ATOM 1196 N N . LYS A 1 147 ? -9.431 11.328 12.116 1.00 67.12 147 LYS A N 1
ATOM 1197 C CA . LYS A 1 147 ? -9.532 11.789 10.721 1.00 67.12 147 LYS A CA 1
ATOM 1198 C C . LYS A 1 147 ? -10.893 11.500 10.090 1.00 67.12 147 LYS A C 1
ATOM 1200 O O . LYS A 1 147 ? -11.386 12.350 9.351 1.00 67.12 147 LYS A O 1
ATOM 1205 N N . ILE A 1 148 ? -11.492 10.331 10.341 1.00 64.12 148 ILE A N 1
ATOM 1206 C CA . ILE A 1 148 ? -12.842 10.019 9.842 1.00 64.12 148 ILE A CA 1
ATOM 1207 C C . ILE A 1 148 ? -13.856 10.982 10.452 1.00 64.12 148 ILE A C 1
ATOM 1209 O O . ILE A 1 148 ? -14.653 11.561 9.718 1.00 64.12 148 ILE A O 1
ATOM 1213 N N . ASN A 1 149 ? -13.794 11.197 11.765 1.00 59.91 149 ASN A N 1
ATOM 1214 C CA . ASN A 1 149 ? -14.713 12.097 12.456 1.00 59.91 149 ASN A CA 1
ATOM 1215 C C . ASN A 1 149 ? -14.609 13.526 11.909 1.00 59.91 149 ASN A C 1
ATOM 1217 O O . ASN A 1 149 ? -15.628 14.151 11.625 1.00 59.91 149 ASN A O 1
ATOM 1221 N N . HIS A 1 150 ? -13.390 14.007 11.656 1.00 58.69 150 HIS A N 1
ATOM 1222 C CA . HIS A 1 150 ? -13.176 15.298 11.007 1.00 58.69 150 HIS A CA 1
ATOM 1223 C C . HIS A 1 150 ? -13.728 15.335 9.571 1.00 58.69 150 HIS A C 1
ATOM 1225 O O . HIS A 1 150 ? -14.358 16.304 9.162 1.00 58.69 150 HIS A O 1
ATOM 1231 N N . PHE A 1 151 ? -13.538 14.267 8.796 1.00 53.81 151 PHE A N 1
ATOM 1232 C CA . PHE A 1 151 ? -14.029 14.184 7.421 1.00 53.81 151 PHE A CA 1
ATOM 1233 C C . PHE A 1 151 ? -15.561 14.143 7.321 1.00 53.81 151 PHE A C 1
ATOM 1235 O O . PHE A 1 151 ? -16.117 14.722 6.390 1.00 53.81 151 PHE A O 1
ATOM 1242 N N . ILE A 1 152 ? -16.240 13.486 8.266 1.00 56.03 152 ILE A N 1
ATOM 1243 C CA . ILE A 1 152 ? -17.707 13.485 8.369 1.00 56.03 152 ILE A CA 1
ATOM 1244 C C . ILE A 1 152 ? -18.202 14.900 8.694 1.00 56.03 152 ILE A C 1
ATOM 1246 O O . ILE A 1 152 ? -19.056 15.417 7.980 1.00 56.03 152 ILE A O 1
ATOM 1250 N N . GLN A 1 153 ? -17.589 15.571 9.673 1.00 54.09 153 GLN A N 1
ATOM 1251 C CA . GLN A 1 153 ? -17.943 16.946 10.056 1.00 54.09 153 GLN A CA 1
ATOM 1252 C C . GLN A 1 153 ? -17.749 17.972 8.930 1.00 54.09 153 GLN A C 1
ATOM 1254 O O . GLN A 1 153 ? -18.495 18.937 8.847 1.00 54.09 153 GLN A O 1
ATOM 1259 N N . VAL A 1 154 ? -16.759 17.778 8.053 1.00 55.47 154 VAL A N 1
ATOM 1260 C CA . VAL A 1 154 ? -16.510 18.673 6.905 1.00 55.47 154 VAL A CA 1
ATOM 1261 C C . VAL 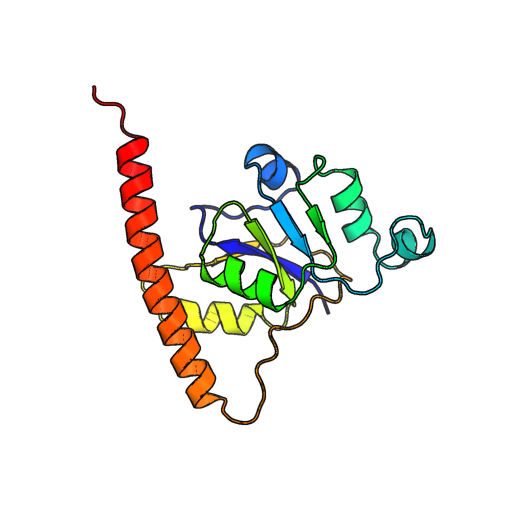A 1 154 ? -17.446 18.375 5.721 1.00 55.47 154 VAL A C 1
ATOM 1263 O O . VAL A 1 154 ? -17.599 19.210 4.830 1.00 55.47 154 VAL A O 1
ATOM 1266 N N . ARG A 1 155 ? -18.063 17.187 5.675 1.00 46.75 155 ARG A N 1
ATOM 1267 C CA . ARG A 1 155 ? -18.979 16.775 4.598 1.00 46.75 155 ARG A CA 1
ATOM 1268 C C . ARG A 1 155 ? -20.453 17.009 4.897 1.00 46.75 155 ARG A C 1
ATOM 1270 O O . ARG A 1 155 ? -21.230 17.005 3.945 1.00 46.75 155 ARG A O 1
ATOM 1277 N N . GLU A 1 156 ? -20.840 17.210 6.150 1.00 42.06 156 GLU A N 1
ATOM 1278 C CA . GLU A 1 156 ? -22.151 17.770 6.472 1.00 42.06 156 GLU A CA 1
ATOM 1279 C C . GLU A 1 156 ? -22.117 19.275 6.161 1.00 42.06 156 GLU A C 1
ATOM 1281 O O . GLU A 1 156 ? -21.370 20.012 6.808 1.00 42.06 156 GLU A O 1
ATOM 1286 N N . PRO A 1 157 ? -22.866 19.773 5.159 1.00 45.66 157 PRO A N 1
ATOM 1287 C CA . PRO A 1 157 ? -23.074 21.203 5.069 1.00 45.66 157 PRO A CA 1
ATOM 1288 C C . PRO A 1 157 ? -23.883 21.622 6.297 1.00 45.66 157 PRO A C 1
ATOM 1290 O O . PRO A 1 157 ? -24.880 20.982 6.637 1.00 45.66 157 PRO A O 1
ATOM 1293 N N . VAL A 1 158 ? -23.463 22.708 6.949 1.00 53.28 158 VAL A N 1
ATOM 1294 C CA . VAL A 1 158 ? -24.380 23.493 7.778 1.00 53.28 158 VAL A CA 1
ATOM 1295 C C . VAL A 1 158 ? -25.594 23.786 6.896 1.00 53.28 158 VAL A C 1
ATOM 1297 O O . VAL A 1 158 ? -25.426 24.312 5.793 1.00 53.28 158 VAL A O 1
ATOM 1300 N N . ALA A 1 159 ? -26.749 23.305 7.355 1.00 48.59 159 ALA A N 1
ATOM 1301 C CA . ALA A 1 159 ? -28.032 23.344 6.662 1.00 48.59 159 ALA A CA 1
ATOM 1302 C C . ALA A 1 159 ? -28.417 24.749 6.179 1.00 48.59 159 ALA A C 1
ATOM 1304 O O . ALA A 1 159 ? -28.063 25.733 6.870 1.00 48.59 159 ALA A O 1
#

Radius of gyration: 16.68 Å; chains: 1; bounding box: 45×36×44 Å

pLDDT: mean 71.85, std 12.77, range [39.91, 87.62]

Sequence (159 aa):
MSSYLSSANRGRVLETIDDIRKEKVVLWVSIMGLNMTDSSAKLAFPKIVYFMENLSPGQLNVQVPRQYFNKKLFSLNNSYGYLINDLIWPYISLSQSLLTKKVFSLSNMCLDQGFINPIFFMFNFVKMQEIQELFNMRVAEKSFDEKINHFIQVREPVA